Protein AF-A0A7C3P6B5-F1 (afdb_monomer_lite)

Sequence (107 aa):
MTTISAARRRLQEALQDPRRKQLAHVAVLDIAMTATQQLEARGIPPAAVARATEEVSALLTGEIADLPGDLPGRDLMLDVLVDALKAIAQNPAFAPIFAPSGSSPLK

pLDDT: mean 84.52, std 13.2, range [37.5, 93.06]

Secondary structure (DSSP, 8-state):
--SHHHHHHHHHHHHHSTTTHHHHHHHHHHHHHHHHHHHHHTT--HHHHHHHHHHHHHHHHTSSSS--TT-TTHHHHHHHHHHHHHHHHH-GGGHHHHS-TT-----

Radius of gyration: 14.21 Å; chains: 1; bounding box: 34×24×43 Å

Structure (mmCIF, N/CA/C/O backbone):
data_AF-A0A7C3P6B5-F1
#
_entry.id   AF-A0A7C3P6B5-F1
#
loop_
_atom_site.group_PDB
_atom_site.id
_atom_site.type_symbol
_atom_site.label_atom_id
_atom_site.label_alt_id
_atom_site.label_comp_id
_atom_site.label_asym_id
_atom_site.label_entity_id
_atom_site.label_seq_id
_atom_site.pdbx_PDB_ins_code
_atom_site.Cartn_x
_atom_site.Cartn_y
_atom_site.Cartn_z
_atom_site.occupancy
_atom_site.B_iso_or_equiv
_atom_site.auth_seq_id
_atom_site.auth_comp_id
_atom_site.auth_asym_id
_atom_site.auth_atom_id
_atom_site.pdbx_PDB_model_num
ATOM 1 N N . MET A 1 1 ? -8.564 -15.514 -7.858 1.00 38.44 1 MET A N 1
ATOM 2 C CA . MET A 1 1 ? -7.962 -14.642 -6.819 1.00 38.44 1 MET A CA 1
ATOM 3 C C . MET A 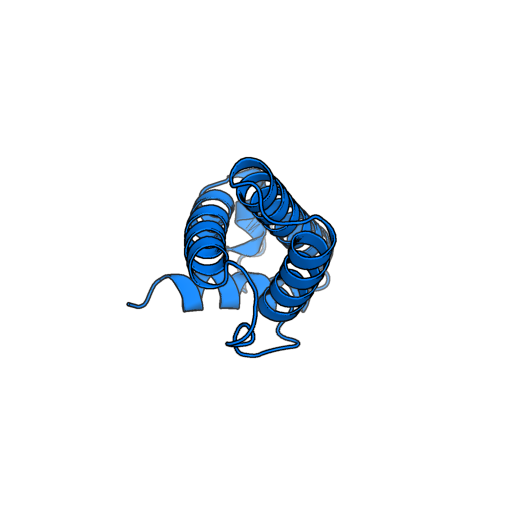1 1 ? -6.437 -14.592 -6.990 1.00 38.44 1 MET A C 1
ATOM 5 O O . MET A 1 1 ? -5.721 -15.141 -6.169 1.00 38.44 1 MET A O 1
ATOM 9 N N . THR A 1 2 ? -5.913 -13.987 -8.064 1.00 43.22 2 THR A N 1
ATOM 10 C CA . THR A 1 2 ? -4.481 -14.130 -8.447 1.00 43.22 2 THR A CA 1
ATOM 11 C C . THR A 1 2 ? -3.758 -12.818 -8.783 1.00 43.22 2 THR A C 1
ATOM 13 O O . THR A 1 2 ? -2.583 -12.846 -9.130 1.00 43.22 2 THR A O 1
ATOM 16 N N . THR A 1 3 ? -4.407 -11.657 -8.667 1.00 54.59 3 THR A N 1
ATOM 17 C CA . THR A 1 3 ? -3.842 -10.369 -9.119 1.00 54.59 3 THR A CA 1
ATOM 18 C C . THR A 1 3 ? -3.092 -9.583 -8.037 1.00 54.59 3 THR A C 1
ATOM 20 O O . THR A 1 3 ? -2.115 -8.909 -8.353 1.00 54.59 3 THR A O 1
ATOM 23 N N . ILE A 1 4 ? -3.472 -9.711 -6.761 1.00 63.53 4 ILE A N 1
ATOM 24 C CA . ILE A 1 4 ? -2.868 -8.959 -5.638 1.00 63.53 4 ILE A CA 1
ATOM 25 C C . ILE A 1 4 ? -1.425 -9.410 -5.381 1.00 63.53 4 ILE A C 1
ATOM 27 O O . ILE A 1 4 ? -0.521 -8.593 -5.206 1.00 63.53 4 ILE A O 1
ATOM 31 N N . SER A 1 5 ? -1.191 -10.723 -5.419 1.00 70.69 5 SER A N 1
ATOM 32 C CA . SER A 1 5 ? 0.119 -11.313 -5.147 1.00 70.69 5 SER A CA 1
ATOM 33 C C . SER A 1 5 ? 1.171 -10.921 -6.188 1.00 70.69 5 SER A C 1
ATOM 35 O O . SER A 1 5 ? 2.334 -10.762 -5.830 1.00 70.69 5 SER A O 1
ATOM 37 N N . ALA A 1 6 ? 0.783 -10.708 -7.450 1.00 81.94 6 ALA A N 1
ATOM 38 C CA . ALA A 1 6 ? 1.709 -10.351 -8.524 1.00 81.94 6 ALA A CA 1
ATOM 39 C C . ALA A 1 6 ? 2.192 -8.892 -8.439 1.00 81.94 6 ALA A C 1
ATOM 41 O O . ALA A 1 6 ? 3.394 -8.645 -8.539 1.00 81.94 6 ALA A O 1
ATOM 42 N N . ALA A 1 7 ? 1.282 -7.934 -8.221 1.00 84.31 7 ALA A N 1
ATOM 43 C CA . ALA A 1 7 ? 1.641 -6.521 -8.072 1.00 84.31 7 ALA A CA 1
ATOM 44 C C . ALA A 1 7 ? 2.455 -6.286 -6.791 1.00 84.31 7 ALA A C 1
ATOM 46 O O . ALA A 1 7 ? 3.507 -5.649 -6.844 1.00 84.31 7 ALA A O 1
ATOM 47 N N . ARG A 1 8 ? 2.030 -6.891 -5.670 1.00 88.12 8 ARG A N 1
ATOM 48 C CA . ARG A 1 8 ? 2.788 -6.855 -4.411 1.00 88.12 8 ARG A CA 1
ATOM 49 C C . ARG A 1 8 ? 4.196 -7.4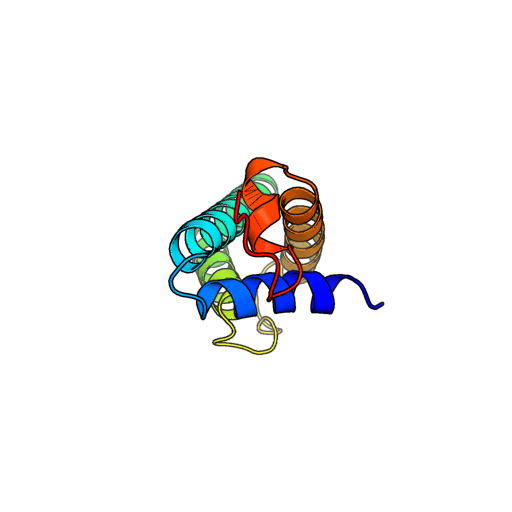18 -4.59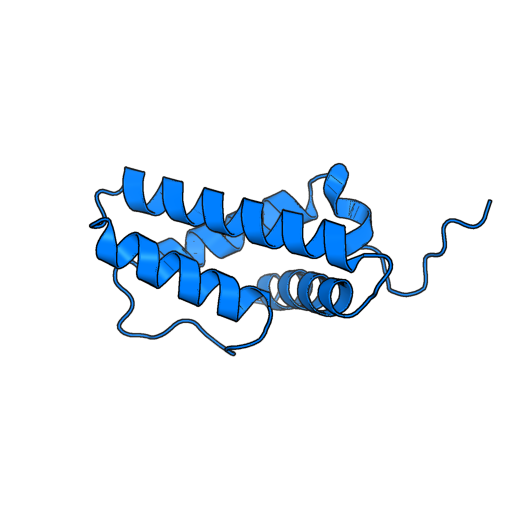4 1.00 88.12 8 ARG A C 1
ATOM 51 O O . ARG A 1 8 ? 5.163 -6.792 -4.179 1.00 88.12 8 ARG A O 1
ATOM 58 N N . ARG A 1 9 ? 4.327 -8.567 -5.263 1.00 88.06 9 ARG A N 1
ATOM 59 C CA . ARG A 1 9 ? 5.633 -9.181 -5.524 1.00 88.06 9 ARG A CA 1
ATOM 60 C C . ARG A 1 9 ? 6.533 -8.292 -6.386 1.00 88.06 9 ARG A C 1
ATOM 62 O O . ARG A 1 9 ? 7.699 -8.139 -6.053 1.00 88.06 9 ARG A O 1
ATOM 69 N N . ARG A 1 10 ? 6.011 -7.678 -7.455 1.00 88.44 10 ARG A N 1
ATOM 70 C CA . ARG A 1 10 ? 6.779 -6.735 -8.298 1.00 88.44 10 ARG A CA 1
ATOM 71 C C . ARG A 1 10 ? 7.277 -5.535 -7.489 1.00 88.44 10 ARG A C 1
ATOM 73 O O . ARG A 1 10 ? 8.429 -5.142 -7.640 1.00 88.44 10 ARG A O 1
ATOM 80 N N . LEU A 1 11 ? 6.434 -4.991 -6.609 1.00 90.50 11 LEU A N 1
ATOM 81 C CA . LEU A 1 11 ? 6.812 -3.906 -5.703 1.00 90.50 11 LEU A CA 1
ATOM 82 C C . LEU A 1 11 ? 7.932 -4.335 -4.742 1.00 90.50 11 LEU A C 1
ATOM 84 O O . LEU A 1 11 ? 8.932 -3.632 -4.617 1.00 90.50 11 LEU A O 1
ATOM 88 N N . GLN A 1 12 ? 7.808 -5.515 -4.131 1.00 91.62 12 GLN A N 1
ATOM 89 C CA . GLN A 1 12 ? 8.832 -6.083 -3.246 1.00 91.62 12 GLN A CA 1
ATOM 90 C C . GLN A 1 12 ? 10.155 -6.337 -3.981 1.00 91.62 12 GLN A C 1
ATOM 92 O O . GLN A 1 12 ? 11.217 -5.988 -3.476 1.00 91.62 12 GLN A O 1
ATOM 97 N N . GLU A 1 13 ? 10.108 -6.879 -5.199 1.00 91.31 13 GLU A N 1
ATOM 98 C CA . GLU A 1 13 ? 11.292 -7.058 -6.047 1.00 91.31 13 GLU A CA 1
ATOM 99 C C . GLU A 1 13 ? 11.962 -5.711 -6.372 1.00 91.31 13 GLU A C 1
ATOM 101 O O . GLU A 1 13 ? 13.187 -5.604 -6.339 1.00 91.31 13 GLU A O 1
ATOM 106 N N . ALA A 1 14 ? 11.178 -4.659 -6.626 1.00 91.31 14 ALA A N 1
ATOM 107 C CA . ALA A 1 14 ? 11.699 -3.319 -6.882 1.00 91.31 14 ALA A CA 1
ATOM 108 C C . ALA A 1 14 ? 12.337 -2.664 -5.641 1.00 91.31 14 ALA A C 1
ATOM 110 O O . ALA A 1 14 ? 13.286 -1.897 -5.798 1.00 91.31 14 ALA A O 1
ATOM 111 N N . LEU A 1 15 ? 11.878 -2.982 -4.423 1.00 92.12 15 LEU A N 1
ATOM 112 C CA . LEU A 1 15 ? 12.507 -2.521 -3.173 1.00 92.12 15 LEU A CA 1
ATOM 113 C C . LEU A 1 15 ? 13.913 -3.108 -2.966 1.00 92.12 15 LEU A C 1
ATOM 115 O O . LEU A 1 15 ? 14.752 -2.476 -2.320 1.00 92.12 15 LEU A O 1
ATOM 119 N N . GLN A 1 16 ? 14.183 -4.286 -3.534 1.00 90.00 16 GLN A N 1
ATOM 120 C CA . GLN A 1 16 ? 15.493 -4.946 -3.473 1.00 90.00 16 GLN A CA 1
ATOM 121 C C . GLN A 1 16 ? 16.451 -4.492 -4.585 1.00 90.00 16 GLN A C 1
ATOM 123 O O . GLN A 1 16 ? 17.650 -4.755 -4.516 1.00 90.00 16 GLN A O 1
ATOM 128 N N . ASP A 1 17 ? 15.950 -3.803 -5.611 1.00 89.62 17 ASP A N 1
ATOM 129 C CA . ASP A 1 17 ? 16.745 -3.317 -6.736 1.00 89.62 17 ASP A CA 1
ATOM 130 C C . ASP A 1 17 ? 17.224 -1.879 -6.474 1.00 89.62 17 ASP A C 1
ATOM 132 O O . ASP A 1 17 ? 16.397 -0.965 -6.465 1.00 89.62 17 ASP A O 1
ATOM 136 N N . PRO A 1 18 ? 18.538 -1.614 -6.335 1.00 88.38 18 PRO A N 1
ATOM 137 C CA . PRO A 1 18 ? 19.052 -0.271 -6.056 1.00 88.38 18 PRO A CA 1
ATOM 138 C C . PRO A 1 18 ? 18.579 0.812 -7.036 1.00 88.38 18 PRO A C 1
ATOM 140 O O . PRO A 1 18 ? 18.461 1.971 -6.647 1.00 88.38 18 PRO A O 1
ATOM 143 N N . ARG A 1 19 ? 18.284 0.453 -8.293 1.00 88.38 19 ARG A N 1
ATOM 144 C CA . ARG A 1 19 ? 17.836 1.401 -9.327 1.00 88.38 19 ARG A CA 1
ATOM 145 C C . ARG A 1 19 ? 16.361 1.767 -9.199 1.00 88.38 19 ARG A C 1
ATOM 147 O O . ARG A 1 19 ? 15.963 2.841 -9.638 1.00 88.38 19 ARG A O 1
ATOM 154 N N . ARG A 1 20 ? 15.550 0.873 -8.630 1.00 90.56 20 ARG A N 1
ATOM 155 C CA . ARG A 1 20 ? 14.093 1.040 -8.495 1.00 90.56 20 ARG A CA 1
ATOM 156 C C . ARG A 1 20 ? 13.653 1.286 -7.054 1.00 90.56 20 ARG A C 1
ATOM 158 O O . ARG A 1 20 ? 12.536 1.751 -6.846 1.00 90.56 20 ARG A O 1
ATOM 165 N N . LYS A 1 21 ? 14.536 1.059 -6.079 1.00 91.62 21 LYS A N 1
ATOM 166 C CA . LYS A 1 21 ? 14.264 1.131 -4.641 1.00 91.62 21 LYS A CA 1
ATOM 167 C C . LYS A 1 21 ? 13.630 2.448 -4.213 1.00 91.62 21 LYS A C 1
ATOM 169 O O . LYS A 1 21 ? 12.636 2.434 -3.496 1.00 91.62 21 LYS A O 1
ATOM 174 N N . GLN A 1 22 ? 14.170 3.583 -4.657 1.00 92.19 22 GLN A N 1
ATOM 175 C CA . GLN A 1 22 ? 13.624 4.889 -4.277 1.00 92.19 22 GLN A CA 1
ATOM 176 C C . GLN A 1 22 ? 12.192 5.073 -4.793 1.00 92.19 22 GLN A C 1
ATOM 178 O O . GLN A 1 22 ? 11.315 5.475 -4.036 1.00 92.19 22 GLN A O 1
ATOM 183 N N . LEU A 1 23 ? 11.942 4.721 -6.057 1.00 92.94 23 LEU A N 1
ATOM 184 C CA . LEU A 1 23 ? 10.609 4.800 -6.651 1.00 92.94 23 LEU A CA 1
ATOM 185 C C . LEU A 1 23 ? 9.631 3.830 -5.967 1.00 92.94 23 LEU A C 1
ATOM 187 O O . LEU A 1 23 ? 8.486 4.191 -5.711 1.00 92.94 23 LEU A O 1
ATOM 191 N N . ALA A 1 24 ? 10.093 2.629 -5.614 1.00 93.00 24 ALA A N 1
ATOM 192 C CA . ALA A 1 24 ? 9.306 1.648 -4.876 1.00 93.00 24 ALA A CA 1
ATOM 193 C C . ALA A 1 24 ? 8.938 2.132 -3.465 1.00 93.00 24 ALA A C 1
ATOM 195 O O . ALA A 1 24 ? 7.788 1.980 -3.064 1.00 93.00 24 ALA A O 1
ATOM 196 N N . HIS A 1 25 ? 9.850 2.790 -2.742 1.00 93.06 25 HIS A N 1
ATOM 197 C CA . HIS A 1 25 ? 9.515 3.430 -1.465 1.00 93.06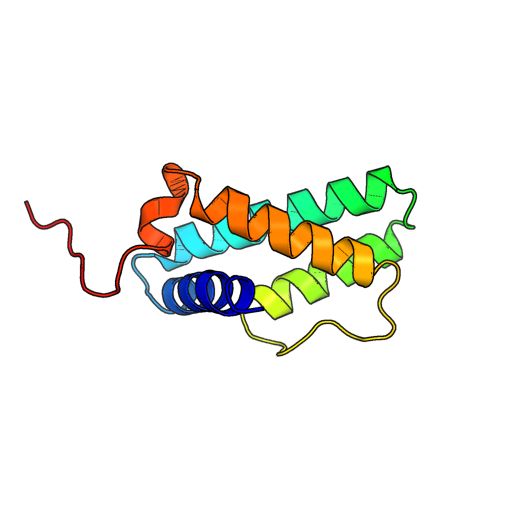 25 HIS A CA 1
ATOM 198 C C . HIS A 1 25 ? 8.463 4.535 -1.624 1.00 93.06 25 HIS A C 1
ATOM 200 O O . HIS A 1 25 ? 7.546 4.603 -0.812 1.00 93.06 25 HIS A O 1
ATOM 206 N N . VAL A 1 26 ? 8.540 5.358 -2.678 1.00 92.94 26 VAL A N 1
ATOM 207 C CA . VAL A 1 26 ? 7.506 6.373 -2.961 1.00 92.94 26 VAL A CA 1
ATOM 208 C C . VAL A 1 26 ? 6.146 5.717 -3.214 1.00 92.94 26 VAL A C 1
ATOM 210 O O . VAL A 1 26 ? 5.148 6.178 -2.672 1.00 92.94 26 VAL A O 1
ATOM 213 N N . ALA A 1 27 ? 6.099 4.614 -3.965 1.00 92.19 27 ALA A N 1
ATOM 214 C CA . ALA A 1 27 ? 4.859 3.870 -4.183 1.00 92.19 27 ALA A CA 1
ATOM 215 C C . ALA A 1 27 ? 4.282 3.282 -2.882 1.00 92.19 27 ALA A C 1
ATOM 217 O O . ALA A 1 27 ? 3.074 3.344 -2.672 1.00 92.19 27 ALA A O 1
ATOM 218 N N . VAL A 1 28 ? 5.126 2.745 -1.991 1.00 92.62 28 VAL A N 1
ATOM 219 C CA . VAL A 1 28 ? 4.690 2.267 -0.664 1.00 92.62 28 VAL A CA 1
ATOM 220 C C . VAL A 1 28 ? 4.067 3.406 0.145 1.00 92.62 28 VAL A C 1
ATOM 222 O O . VAL A 1 28 ? 2.991 3.227 0.709 1.00 92.62 28 VAL A O 1
ATOM 225 N N . LEU A 1 29 ? 4.705 4.581 0.161 1.00 90.75 29 LEU A N 1
ATOM 226 C CA . LEU A 1 29 ? 4.188 5.758 0.864 1.00 90.75 29 LEU A CA 1
ATOM 227 C C . LEU A 1 29 ? 2.846 6.231 0.289 1.00 90.75 29 LEU A C 1
ATOM 229 O O . LEU A 1 29 ? 1.933 6.516 1.057 1.00 90.75 29 LEU A O 1
ATOM 233 N N . ASP A 1 30 ? 2.698 6.267 -1.037 1.00 91.56 30 ASP A N 1
ATOM 234 C CA . ASP A 1 30 ? 1.455 6.692 -1.698 1.00 91.56 30 ASP A CA 1
ATOM 235 C C . ASP A 1 30 ? 0.282 5.744 -1.382 1.00 91.56 30 ASP A C 1
ATOM 237 O O . ASP A 1 30 ? -0.828 6.178 -1.054 1.00 91.56 30 ASP A O 1
ATOM 241 N N . ILE A 1 31 ? 0.547 4.431 -1.371 1.00 91.06 31 ILE A N 1
ATOM 242 C CA . ILE A 1 31 ? -0.435 3.416 -0.960 1.00 91.06 31 ILE A CA 1
ATOM 243 C C . ILE A 1 31 ? -0.802 3.589 0.518 1.0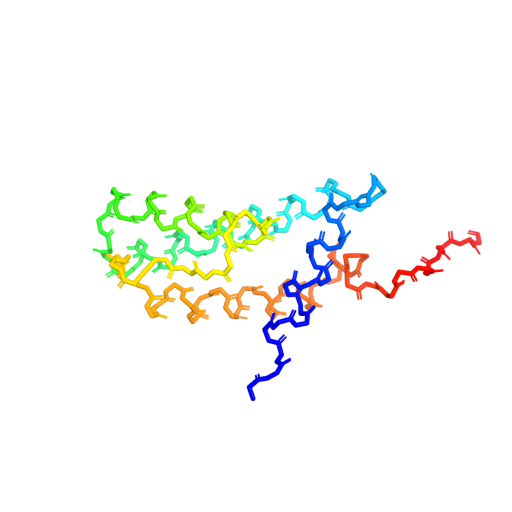0 91.06 31 ILE A C 1
ATOM 245 O O . ILE A 1 31 ? -1.985 3.600 0.855 1.00 91.06 31 ILE A O 1
ATOM 249 N N . ALA A 1 32 ? 0.191 3.751 1.397 1.00 89.81 32 ALA A N 1
ATOM 250 C CA . ALA A 1 32 ? -0.019 3.928 2.833 1.00 89.81 32 ALA A CA 1
ATOM 251 C C . ALA A 1 32 ? -0.814 5.210 3.151 1.00 89.81 32 ALA A C 1
ATOM 253 O O . ALA A 1 32 ? -1.707 5.196 4.002 1.00 89.81 32 ALA A O 1
ATOM 254 N N . MET A 1 33 ? -0.558 6.305 2.429 1.00 90.00 33 MET A N 1
ATOM 255 C CA . MET A 1 33 ? -1.333 7.544 2.536 1.00 90.00 33 MET A CA 1
ATOM 256 C C . MET A 1 33 ? -2.775 7.359 2.061 1.00 90.00 33 MET A C 1
ATOM 258 O O . MET A 1 33 ? -3.701 7.771 2.759 1.00 90.00 33 MET A O 1
ATOM 262 N N . THR A 1 34 ? -2.979 6.698 0.920 1.00 90.75 34 THR A N 1
ATOM 263 C CA . THR A 1 34 ? -4.323 6.395 0.402 1.00 90.75 34 THR A CA 1
ATOM 264 C C . THR A 1 34 ? -5.116 5.547 1.401 1.00 90.75 34 THR A C 1
ATOM 266 O O . THR A 1 34 ? -6.265 5.858 1.711 1.00 90.75 34 THR A O 1
ATOM 269 N N . ALA A 1 35 ? -4.484 4.513 1.959 1.00 87.75 35 ALA A N 1
ATOM 270 C CA . ALA A 1 35 ? -5.033 3.676 3.022 1.00 87.75 35 ALA A CA 1
ATOM 271 C C . ALA A 1 35 ? -5.455 4.490 4.253 1.00 87.75 35 ALA A C 1
ATOM 273 O O . ALA A 1 35 ? -6.596 4.384 4.705 1.00 87.75 35 ALA A O 1
ATOM 274 N N . THR A 1 36 ? -4.560 5.349 4.741 1.00 89.69 36 THR A N 1
ATOM 275 C CA . THR A 1 36 ? -4.798 6.244 5.884 1.00 89.69 36 THR A CA 1
ATOM 276 C C . THR A 1 36 ? -6.037 7.115 5.653 1.00 89.69 36 THR A C 1
ATOM 278 O O . THR A 1 36 ? -6.976 7.080 6.447 1.00 89.69 36 THR A O 1
ATOM 281 N N . GLN A 1 37 ? -6.090 7.824 4.523 1.00 90.81 37 GLN A N 1
ATOM 282 C CA . GLN A 1 37 ? -7.187 8.741 4.192 1.00 90.81 37 GLN A CA 1
ATOM 283 C C . GLN A 1 37 ? -8.541 8.027 4.088 1.00 90.81 37 GLN A C 1
ATOM 285 O O . GLN A 1 37 ? -9.565 8.561 4.517 1.00 90.81 37 GLN A O 1
ATOM 290 N N . GLN A 1 38 ? -8.565 6.810 3.537 1.00 90.44 38 GLN A N 1
ATOM 291 C CA . GLN A 1 38 ? -9.795 6.023 3.424 1.00 90.44 38 GLN A CA 1
ATOM 292 C C . GLN A 1 38 ? -10.292 5.532 4.787 1.00 90.44 38 GLN A C 1
ATOM 294 O O . GLN A 1 38 ? -11.498 5.561 5.039 1.00 90.44 38 GLN A O 1
ATOM 299 N N . LEU A 1 39 ? -9.393 5.112 5.683 1.00 89.06 39 LEU A N 1
ATOM 300 C CA . LEU A 1 39 ? -9.780 4.744 7.046 1.00 89.06 39 LEU A CA 1
ATOM 301 C C . LEU A 1 39 ? -10.323 5.949 7.827 1.00 89.06 39 LEU A C 1
ATOM 303 O O . LEU A 1 39 ? -11.369 5.843 8.472 1.00 89.06 39 LEU A O 1
ATOM 307 N N . GLU A 1 40 ? -9.645 7.094 7.745 1.00 91.19 40 GLU A N 1
ATOM 308 C CA . GLU A 1 40 ? -10.071 8.336 8.400 1.00 91.19 40 GLU A CA 1
ATOM 309 C C . GLU A 1 40 ? -11.452 8.783 7.906 1.00 91.19 40 GLU A C 1
ATOM 311 O O . GLU A 1 40 ? -12.336 9.078 8.712 1.00 91.19 40 GLU A O 1
ATOM 316 N N . ALA A 1 41 ? -11.688 8.737 6.590 1.00 91.06 41 ALA A N 1
ATOM 317 C CA . ALA A 1 41 ? -12.980 9.073 5.989 1.00 91.06 41 ALA A CA 1
ATOM 318 C C . ALA A 1 41 ? -14.126 8.154 6.451 1.00 91.06 41 ALA A C 1
ATOM 320 O O . ALA A 1 41 ? -15.297 8.529 6.374 1.00 91.06 41 ALA A O 1
ATOM 321 N N . ARG A 1 42 ? -13.808 6.951 6.944 1.00 89.31 42 ARG A N 1
ATOM 322 C CA . ARG A 1 42 ? -14.770 5.989 7.504 1.00 89.31 42 ARG A CA 1
ATOM 323 C C . ARG A 1 42 ? -14.915 6.096 9.024 1.00 89.31 42 ARG A C 1
ATOM 325 O O . ARG A 1 42 ? -15.630 5.290 9.614 1.00 89.31 42 ARG A O 1
ATOM 332 N N . GLY A 1 43 ? -14.278 7.086 9.651 1.00 90.50 43 GLY A N 1
ATOM 333 C CA . GLY A 1 43 ? -14.384 7.347 11.086 1.00 90.50 43 GLY A CA 1
ATOM 334 C C . GLY A 1 43 ? -13.578 6.383 11.958 1.00 90.50 43 GLY A C 1
ATOM 335 O O . GLY A 1 43 ? -13.874 6.246 13.145 1.00 90.50 43 GLY A O 1
ATOM 336 N N . ILE A 1 44 ? -12.576 5.698 11.393 1.00 90.62 44 ILE A N 1
ATOM 337 C CA . ILE A 1 44 ? -11.676 4.846 12.175 1.00 90.62 44 ILE A CA 1
ATOM 338 C C . ILE A 1 44 ? -10.836 5.730 13.116 1.00 90.62 44 ILE A C 1
ATOM 340 O O . ILE A 1 44 ? -10.325 6.765 12.684 1.00 90.62 44 ILE A O 1
ATOM 344 N N . PRO A 1 45 ? -10.668 5.356 14.400 1.00 91.25 45 PRO A N 1
ATOM 345 C CA . PRO A 1 45 ? -9.906 6.162 15.349 1.00 91.25 45 PRO A CA 1
ATOM 346 C C . PRO A 1 45 ? -8.446 6.371 14.912 1.00 91.25 45 PRO A C 1
ATOM 348 O O . PRO A 1 45 ? -7.823 5.406 14.465 1.00 91.25 45 PRO A O 1
ATOM 351 N N . PRO A 1 46 ? -7.838 7.552 15.142 1.00 89.56 46 PRO A N 1
ATOM 352 C CA . PRO A 1 46 ? -6.470 7.849 14.697 1.00 89.56 46 PRO A CA 1
ATOM 353 C C . PRO A 1 46 ? -5.411 6.831 15.142 1.00 89.56 46 PRO A C 1
ATOM 355 O O . PRO A 1 46 ? -4.517 6.488 14.378 1.00 89.56 46 PRO A O 1
ATOM 358 N N . ALA A 1 47 ? -5.533 6.286 16.357 1.00 90.31 47 ALA A N 1
ATOM 359 C CA . ALA A 1 47 ? -4.622 5.251 16.855 1.00 90.31 47 ALA A CA 1
ATOM 360 C C . ALA A 1 47 ? -4.732 3.932 16.067 1.00 90.31 47 ALA A C 1
ATOM 362 O O . ALA A 1 47 ? -3.731 3.262 15.823 1.00 90.31 47 ALA A O 1
ATOM 363 N N . ALA A 1 48 ? -5.946 3.569 15.644 1.00 89.38 48 ALA A N 1
ATOM 364 C CA . ALA A 1 48 ? -6.173 2.401 14.802 1.00 89.38 48 ALA A CA 1
ATOM 365 C C . ALA A 1 48 ? -5.697 2.643 13.363 1.00 89.38 48 ALA A C 1
ATOM 367 O O . ALA A 1 48 ? -5.136 1.733 12.761 1.00 89.38 48 ALA A O 1
ATOM 368 N N . VAL A 1 49 ? -5.859 3.868 12.847 1.00 90.31 49 VAL A N 1
ATOM 369 C CA . VAL A 1 49 ? -5.302 4.276 11.550 1.00 90.31 49 VAL A CA 1
ATOM 370 C C . VAL A 1 49 ? -3.780 4.149 11.558 1.00 90.31 49 VAL A C 1
ATOM 372 O O . VAL A 1 49 ? -3.240 3.474 10.690 1.00 90.31 49 VAL A O 1
ATOM 375 N N . ALA A 1 50 ? -3.095 4.703 12.564 1.00 90.31 50 ALA A N 1
ATOM 376 C CA . ALA A 1 50 ? -1.637 4.623 12.677 1.00 90.31 50 ALA A CA 1
ATOM 377 C C . ALA A 1 50 ? -1.134 3.170 12.681 1.00 90.31 50 ALA A C 1
ATOM 379 O O . ALA A 1 50 ? -0.277 2.817 11.872 1.00 90.31 50 ALA A O 1
ATOM 380 N N . ARG A 1 51 ? -1.744 2.309 13.512 1.00 90.69 51 ARG A N 1
ATOM 381 C CA . ARG A 1 51 ? -1.438 0.870 13.531 1.00 90.69 51 ARG A CA 1
ATOM 382 C C . ARG A 1 51 ? -1.657 0.239 12.154 1.00 90.69 51 ARG A C 1
ATOM 384 O O . ARG A 1 51 ? -0.801 -0.484 11.667 1.00 90.69 51 ARG A O 1
ATOM 391 N N . ALA A 1 52 ? -2.784 0.515 11.502 1.00 89.94 52 ALA A N 1
ATOM 392 C CA . ALA A 1 52 ? -3.084 -0.067 10.199 1.00 89.94 52 ALA A CA 1
ATOM 393 C C . ALA A 1 52 ? -2.098 0.377 9.109 1.00 89.94 52 ALA A C 1
ATOM 395 O O . ALA A 1 52 ? -1.707 -0.438 8.276 1.00 89.94 52 ALA A O 1
ATOM 396 N N . THR A 1 53 ? -1.657 1.633 9.135 1.00 89.31 53 THR A N 1
ATOM 397 C CA . THR A 1 53 ? -0.662 2.174 8.202 1.00 89.31 53 THR A CA 1
ATOM 398 C C . THR A 1 53 ? 0.717 1.531 8.386 1.00 89.31 53 THR A C 1
ATOM 400 O O . THR A 1 53 ? 1.396 1.245 7.393 1.00 89.31 53 THR A O 1
ATOM 403 N N . GLU A 1 54 ? 1.123 1.247 9.627 1.00 90.69 54 GLU A N 1
ATOM 404 C CA . GLU A 1 54 ? 2.354 0.499 9.926 1.00 90.69 54 GLU A CA 1
ATOM 405 C C . GLU A 1 54 ? 2.287 -0.935 9.383 1.00 90.69 54 GLU A C 1
ATOM 407 O O . GLU A 1 54 ? 3.172 -1.351 8.635 1.00 90.69 54 GLU A O 1
ATOM 412 N N . GLU A 1 55 ? 1.201 -1.659 9.666 1.00 92.25 55 GLU A N 1
ATOM 413 C CA . GLU A 1 55 ? 1.012 -3.045 9.208 1.00 92.25 55 GLU A CA 1
ATOM 414 C C . GLU A 1 55 ? 0.936 -3.138 7.674 1.00 92.25 55 GLU A C 1
ATOM 416 O O . GLU A 1 55 ? 1.499 -4.044 7.059 1.00 92.25 55 GLU A O 1
ATOM 421 N N . VAL A 1 56 ? 0.291 -2.166 7.023 1.00 91.00 56 VAL A N 1
ATOM 422 C CA . VAL A 1 56 ? 0.286 -2.031 5.557 1.00 91.00 56 VAL A CA 1
ATOM 423 C C . VAL A 1 56 ? 1.695 -1.842 5.019 1.00 91.00 56 VAL A C 1
ATOM 425 O O . VAL A 1 56 ? 2.075 -2.502 4.051 1.00 91.00 56 VAL A O 1
ATOM 428 N N . SER A 1 57 ? 2.475 -0.954 5.634 1.00 90.38 57 SER A N 1
ATOM 429 C CA . SER A 1 57 ? 3.851 -0.704 5.213 1.00 90.38 57 SER A CA 1
ATOM 430 C C . SER A 1 57 ? 4.677 -1.984 5.331 1.00 90.38 57 SER A C 1
ATOM 432 O O . SER A 1 57 ? 5.287 -2.388 4.342 1.00 90.38 57 SER A O 1
ATOM 434 N N . ALA A 1 58 ? 4.585 -2.677 6.470 1.00 91.56 58 ALA A N 1
ATOM 435 C CA . ALA A 1 58 ? 5.244 -3.959 6.715 1.00 91.56 58 ALA A CA 1
ATOM 436 C C . ALA A 1 58 ? 4.821 -5.046 5.706 1.00 91.56 58 ALA A C 1
ATOM 438 O O . ALA A 1 58 ? 5.643 -5.834 5.230 1.00 91.56 58 ALA A O 1
ATOM 439 N N . LEU A 1 59 ? 3.542 -5.091 5.323 1.00 91.00 59 LEU A N 1
ATOM 440 C CA . LEU A 1 59 ? 3.043 -6.032 4.318 1.00 91.00 59 LEU A CA 1
ATOM 441 C C . LEU A 1 59 ? 3.638 -5.750 2.930 1.00 91.00 59 LEU A C 1
ATOM 443 O O . LEU A 1 59 ? 4.002 -6.676 2.194 1.00 91.00 59 LEU A O 1
ATOM 447 N N . LEU A 1 60 ? 3.704 -4.473 2.546 1.00 91.06 60 LEU A N 1
ATOM 448 C CA . LEU A 1 60 ? 4.189 -4.043 1.233 1.00 91.06 60 LEU A CA 1
ATOM 449 C C . LEU A 1 60 ? 5.711 -4.171 1.111 1.00 91.06 60 LEU A C 1
ATOM 451 O O . LEU A 1 60 ? 6.195 -4.523 0.035 1.00 91.06 60 LEU A O 1
ATOM 455 N N . THR A 1 61 ? 6.454 -3.955 2.198 1.00 89.81 61 THR A N 1
ATOM 456 C CA . THR A 1 61 ? 7.908 -4.180 2.264 1.00 89.81 61 THR A CA 1
ATOM 457 C C . THR A 1 61 ? 8.274 -5.659 2.387 1.00 89.81 61 THR A C 1
ATOM 459 O O . THR A 1 61 ? 9.399 -6.037 2.060 1.00 89.81 61 THR A O 1
ATOM 462 N N . GLY A 1 62 ? 7.316 -6.509 2.770 1.00 88.44 62 GLY A N 1
ATOM 463 C CA . GLY A 1 62 ? 7.505 -7.951 2.936 1.00 88.44 62 GLY A CA 1
ATOM 464 C C . GLY A 1 62 ? 8.020 -8.358 4.317 1.00 88.44 62 GLY A C 1
ATOM 465 O O . GLY A 1 62 ? 8.442 -9.500 4.482 1.00 88.44 62 GLY A O 1
ATOM 466 N N . GLU A 1 63 ? 7.976 -7.454 5.295 1.00 90.56 63 GLU A N 1
ATOM 467 C CA . GLU A 1 63 ? 8.284 -7.733 6.703 1.00 90.56 63 GLU A CA 1
ATOM 468 C C . GLU A 1 63 ? 7.250 -8.676 7.337 1.00 90.56 63 GLU A C 1
ATOM 470 O O . GLU A 1 63 ? 7.609 -9.525 8.153 1.00 90.56 63 GLU A O 1
ATOM 475 N N . ILE A 1 64 ? 5.985 -8.589 6.908 1.00 89.75 64 ILE A N 1
ATOM 476 C CA . ILE A 1 64 ? 4.921 -9.531 7.281 1.00 89.75 64 ILE A CA 1
ATOM 477 C C . ILE A 1 64 ? 4.276 -10.162 6.044 1.00 89.75 64 ILE A C 1
ATOM 479 O O . ILE A 1 64 ? 4.224 -9.582 4.957 1.00 89.75 64 ILE A O 1
ATOM 483 N N . ALA A 1 65 ? 3.764 -11.382 6.207 1.00 86.25 65 ALA A N 1
ATOM 484 C CA . ALA A 1 65 ? 3.135 -12.121 5.115 1.00 86.25 65 ALA A CA 1
ATOM 485 C C . ALA A 1 65 ? 1.679 -11.696 4.860 1.00 86.25 65 ALA A C 1
ATOM 487 O O . ALA A 1 65 ? 1.255 -11.694 3.697 1.00 86.25 65 ALA A O 1
ATOM 488 N N . ASP A 1 66 ? 0.952 -11.342 5.924 1.00 88.31 66 ASP A N 1
ATOM 489 C CA . ASP A 1 66 ? -0.470 -10.983 5.935 1.00 88.31 66 ASP A CA 1
ATOM 490 C C . ASP A 1 66 ? -0.763 -9.962 7.052 1.00 88.31 66 ASP A C 1
ATOM 492 O O . ASP A 1 66 ? 0.000 -9.875 8.015 1.00 88.31 66 ASP A O 1
ATOM 496 N N . LEU A 1 67 ? -1.860 -9.206 6.926 1.00 87.69 67 LEU A N 1
ATOM 497 C CA . LEU A 1 67 ? -2.299 -8.247 7.944 1.00 87.69 67 LEU A CA 1
ATOM 498 C C . LEU A 1 67 ? -2.862 -8.966 9.183 1.00 87.69 67 LEU A C 1
ATOM 500 O O . LEU A 1 67 ? -3.649 -9.911 9.022 1.00 87.69 67 LEU A O 1
ATOM 504 N N . PRO A 1 68 ? -2.566 -8.479 10.406 1.00 89.25 68 PRO A N 1
ATOM 505 C CA . PRO A 1 68 ? -3.098 -9.051 11.640 1.00 89.25 68 PRO A CA 1
ATOM 506 C C . PRO A 1 68 ? -4.627 -9.139 11.637 1.00 89.25 68 PRO A C 1
ATOM 508 O O . PRO A 1 68 ? -5.319 -8.202 11.240 1.00 89.25 68 PRO A O 1
ATOM 511 N N . GLY A 1 69 ? -5.167 -10.269 12.099 1.00 88.19 69 GLY A N 1
ATOM 512 C CA . GLY A 1 69 ? -6.614 -10.518 12.131 1.00 88.19 69 GLY A CA 1
ATOM 513 C C . GLY A 1 69 ? -7.390 -9.617 13.099 1.00 88.19 69 GLY A C 1
ATOM 514 O O . GLY A 1 69 ? -8.582 -9.402 12.908 1.00 88.19 69 GLY A O 1
ATOM 515 N N . ASP A 1 70 ? -6.720 -9.074 14.114 1.00 90.19 70 ASP A N 1
ATOM 516 C CA . ASP A 1 70 ? -7.278 -8.163 15.117 1.00 90.19 70 ASP A CA 1
ATOM 517 C C . ASP A 1 70 ? -7.211 -6.683 14.696 1.00 90.19 70 ASP A C 1
ATOM 519 O O . ASP A 1 70 ? -7.559 -5.800 15.483 1.00 90.19 70 ASP A O 1
ATOM 523 N N . LEU A 1 71 ? -6.754 -6.394 13.472 1.00 87.56 71 LEU A N 1
ATOM 524 C CA . LEU A 1 71 ? -6.613 -5.0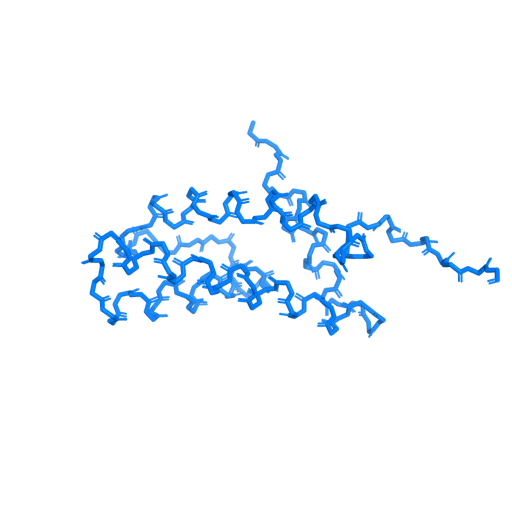29 12.989 1.00 87.56 71 LEU A CA 1
ATOM 525 C C . LEU A 1 71 ? -7.997 -4.367 12.800 1.00 87.56 71 LEU A C 1
ATOM 527 O O . LEU A 1 71 ? -8.822 -4.862 12.024 1.00 87.56 71 LEU A O 1
ATOM 531 N N . PRO A 1 72 ? -8.281 -3.226 13.457 1.00 82.38 72 PRO A N 1
ATOM 532 C CA . PRO A 1 72 ? -9.551 -2.533 13.276 1.00 82.38 72 PRO A CA 1
ATOM 533 C C . PRO A 1 72 ? -9.705 -2.048 11.833 1.00 82.38 72 PRO A C 1
ATOM 535 O O . PRO A 1 72 ? -8.831 -1.369 11.301 1.00 82.38 72 PRO A O 1
ATOM 538 N N . GLY A 1 73 ? -10.823 -2.393 11.192 1.00 83.06 73 GLY A N 1
ATOM 539 C CA . GLY A 1 73 ? -11.042 -2.053 9.785 1.00 83.06 73 GLY A CA 1
ATOM 540 C C . GLY A 1 73 ? -10.197 -2.875 8.805 1.00 83.06 73 GLY A C 1
ATOM 541 O O . GLY A 1 73 ? -10.016 -2.436 7.675 1.00 83.06 73 GLY A O 1
ATOM 542 N N . ARG A 1 74 ? -9.701 -4.059 9.203 1.00 87.69 74 ARG A N 1
ATOM 543 C CA . ARG A 1 74 ? -8.907 -4.966 8.352 1.00 87.69 74 ARG A CA 1
ATOM 544 C C . ARG A 1 74 ? -9.502 -5.186 6.964 1.00 87.69 74 ARG A C 1
ATOM 546 O O . ARG A 1 74 ? -8.778 -5.060 5.986 1.00 87.69 74 ARG A O 1
ATOM 553 N N . ASP A 1 75 ? -10.790 -5.507 6.869 1.00 87.94 75 ASP A N 1
ATOM 554 C CA . ASP A 1 75 ? -11.416 -5.817 5.575 1.00 87.94 75 ASP A CA 1
ATOM 555 C C . ASP A 1 75 ? -11.442 -4.589 4.659 1.00 87.94 75 ASP A C 1
ATOM 557 O O . ASP A 1 75 ? -11.051 -4.670 3.498 1.00 87.94 75 ASP A O 1
ATOM 561 N N . LEU A 1 76 ? -11.774 -3.420 5.218 1.00 86.69 76 LEU A N 1
ATOM 562 C CA . LEU A 1 76 ? -11.666 -2.144 4.513 1.00 86.69 76 LEU A CA 1
ATOM 563 C C . LEU A 1 76 ? -10.220 -1.869 4.080 1.00 86.69 76 LEU A C 1
ATOM 565 O O . LEU A 1 76 ? -9.992 -1.420 2.962 1.00 86.69 76 LEU A O 1
ATOM 569 N N . MET A 1 77 ? -9.241 -2.144 4.943 1.00 87.19 77 MET A N 1
ATOM 570 C CA . MET A 1 77 ? -7.831 -1.955 4.618 1.00 87.19 77 MET A CA 1
ATOM 571 C C . MET A 1 77 ? -7.383 -2.870 3.476 1.00 87.19 77 MET A C 1
ATOM 573 O O . MET A 1 77 ? -6.675 -2.425 2.576 1.00 87.19 77 MET A O 1
ATOM 577 N N . LEU A 1 78 ? -7.812 -4.132 3.483 1.00 88.31 78 LEU A N 1
ATOM 578 C CA . LEU A 1 78 ? -7.543 -5.067 2.396 1.00 88.31 78 LEU A CA 1
ATOM 579 C C . LEU A 1 78 ? -8.154 -4.563 1.087 1.00 88.31 78 LEU A C 1
ATOM 581 O O . LEU A 1 78 ? -7.442 -4.508 0.087 1.00 88.31 78 LEU A O 1
ATOM 585 N N . ASP A 1 79 ? -9.412 -4.128 1.093 1.00 89.00 79 ASP A N 1
ATOM 586 C CA . ASP A 1 79 ? -10.063 -3.575 -0.100 1.00 89.00 79 ASP A CA 1
ATOM 587 C C . ASP A 1 79 ? -9.311 -2.345 -0.636 1.00 89.00 79 ASP A C 1
ATOM 589 O O . ASP A 1 79 ? -8.978 -2.278 -1.824 1.00 89.00 79 ASP A O 1
ATOM 593 N N . VAL A 1 80 ? -8.950 -1.410 0.248 1.00 87.88 80 VAL A N 1
ATOM 594 C CA . VAL A 1 80 ? -8.197 -0.205 -0.128 1.00 87.88 80 VAL A CA 1
ATOM 595 C C . VAL A 1 80 ? -6.809 -0.556 -0.659 1.00 87.88 80 VAL A C 1
ATOM 597 O O . VAL A 1 80 ? -6.387 0.005 -1.668 1.00 87.88 80 VAL A O 1
ATOM 600 N N . LEU A 1 81 ? -6.106 -1.507 -0.041 1.00 88.69 81 LEU A N 1
ATOM 601 C CA . LEU A 1 81 ? -4.803 -1.976 -0.516 1.00 88.69 81 LEU A CA 1
ATOM 602 C C . LEU A 1 81 ? -4.886 -2.558 -1.920 1.00 88.69 81 LEU A C 1
ATOM 604 O O . LEU A 1 81 ? -4.014 -2.303 -2.752 1.00 88.69 81 LEU A O 1
ATOM 608 N N . VAL A 1 82 ? -5.925 -3.346 -2.187 1.00 87.81 82 VAL A N 1
ATOM 609 C CA . VAL A 1 82 ? -6.147 -3.942 -3.501 1.00 87.81 82 VAL A CA 1
ATOM 610 C C . VAL A 1 82 ? -6.339 -2.860 -4.554 1.00 87.81 82 VAL A C 1
ATOM 612 O O . VAL A 1 82 ? -5.726 -2.935 -5.622 1.00 87.81 82 VAL A O 1
ATOM 615 N N . ASP A 1 83 ? -7.157 -1.855 -4.268 1.00 88.44 83 ASP A N 1
ATOM 616 C CA . ASP A 1 83 ? -7.439 -0.791 -5.226 1.00 88.44 83 ASP A CA 1
ATOM 617 C C . ASP A 1 83 ? -6.263 0.179 -5.388 1.00 88.44 83 ASP A C 1
ATOM 619 O O . ASP A 1 83 ? -5.928 0.537 -6.519 1.00 88.44 83 ASP A O 1
ATOM 623 N N . ALA A 1 84 ? -5.549 0.501 -4.309 1.00 89.62 84 ALA A N 1
ATOM 624 C CA . ALA A 1 84 ? -4.330 1.304 -4.358 1.00 89.62 84 ALA A CA 1
ATOM 625 C C . ALA A 1 84 ? -3.215 0.599 -5.152 1.00 89.62 84 ALA A C 1
ATOM 627 O O . ALA A 1 84 ? -2.585 1.211 -6.014 1.00 89.62 84 ALA A O 1
ATOM 628 N N . LEU A 1 85 ? -3.014 -0.710 -4.953 1.00 87.94 85 LEU A N 1
ATOM 629 C CA . LEU A 1 85 ? -2.050 -1.491 -5.736 1.00 87.94 85 LEU A CA 1
ATOM 630 C C . LEU A 1 85 ? -2.409 -1.529 -7.226 1.00 87.94 85 LEU A C 1
ATOM 632 O O . LEU A 1 85 ? -1.517 -1.411 -8.068 1.00 87.94 85 LEU A O 1
ATOM 636 N N . LYS A 1 86 ? -3.696 -1.676 -7.571 1.00 87.31 86 LYS A N 1
ATOM 637 C CA . LYS A 1 86 ? -4.146 -1.592 -8.971 1.00 87.31 86 LYS A CA 1
ATOM 638 C C . LYS A 1 86 ? -3.881 -0.205 -9.556 1.00 87.31 86 LYS A C 1
ATOM 640 O O . LYS A 1 86 ? -3.369 -0.123 -10.670 1.00 87.31 86 LYS A O 1
ATOM 645 N N . ALA A 1 87 ? -4.210 0.855 -8.818 1.00 88.50 87 ALA A N 1
ATOM 646 C CA . ALA A 1 87 ? -4.022 2.233 -9.261 1.00 88.50 87 ALA A CA 1
ATOM 647 C C . ALA A 1 87 ? -2.539 2.542 -9.513 1.00 88.50 87 ALA A C 1
ATOM 649 O O . ALA A 1 87 ? -2.183 3.037 -10.581 1.00 88.50 87 ALA A O 1
ATOM 650 N N . ILE A 1 88 ? -1.661 2.157 -8.586 1.00 88.50 88 ILE A N 1
ATOM 651 C CA . ILE A 1 88 ? -0.209 2.305 -8.730 1.00 88.50 88 ILE A CA 1
ATOM 652 C C . ILE A 1 88 ? 0.321 1.503 -9.923 1.00 88.50 88 ILE A C 1
ATOM 654 O O . ILE A 1 88 ? 1.118 2.025 -10.700 1.00 88.50 88 ILE A O 1
ATOM 658 N N . ALA A 1 89 ? -0.140 0.264 -10.117 1.00 85.81 89 ALA A N 1
ATOM 659 C CA . ALA A 1 89 ? 0.279 -0.562 -11.250 1.00 85.81 89 ALA A CA 1
ATOM 660 C C . ALA A 1 89 ? -0.135 0.019 -12.614 1.00 85.81 89 ALA A C 1
ATOM 662 O O . ALA A 1 89 ? 0.508 -0.267 -13.624 1.00 85.81 89 ALA A O 1
ATOM 663 N N . GLN A 1 90 ? -1.198 0.826 -12.651 1.00 87.75 90 GLN A N 1
ATOM 664 C CA . GLN A 1 90 ? -1.685 1.511 -13.851 1.00 87.75 90 GLN A CA 1
ATOM 665 C C . GLN A 1 90 ? -1.100 2.920 -14.018 1.00 87.75 90 GLN A C 1
ATOM 667 O O . GLN A 1 90 ? -1.246 3.517 -15.084 1.00 87.75 90 GLN A O 1
ATOM 672 N N . ASN A 1 91 ? -0.435 3.460 -12.995 1.00 86.88 91 ASN A N 1
ATOM 673 C CA . ASN A 1 91 ? 0.129 4.799 -13.027 1.00 86.88 91 ASN A CA 1
ATOM 674 C C . ASN A 1 91 ? 1.458 4.811 -13.818 1.00 86.88 91 ASN A C 1
ATOM 676 O O . ASN A 1 91 ? 2.426 4.161 -13.404 1.00 86.88 91 ASN A O 1
ATOM 680 N N . PRO A 1 92 ? 1.563 5.587 -14.919 1.00 87.88 92 PRO A N 1
ATOM 681 C CA . PRO A 1 92 ? 2.775 5.654 -15.736 1.00 87.88 92 PRO A CA 1
ATOM 682 C C . PRO A 1 92 ? 4.033 6.075 -14.967 1.00 87.88 92 PRO A C 1
ATOM 684 O O . PRO A 1 92 ? 5.127 5.633 -15.314 1.00 87.88 92 PRO A O 1
ATOM 687 N N . ALA A 1 93 ? 3.893 6.877 -13.904 1.00 88.00 93 ALA A N 1
ATOM 688 C CA . ALA A 1 93 ? 5.017 7.305 -13.069 1.00 88.00 93 ALA A CA 1
ATOM 689 C C . ALA A 1 93 ? 5.692 6.127 -12.341 1.00 88.00 93 ALA A C 1
ATOM 691 O O . ALA A 1 93 ? 6.892 6.163 -12.075 1.00 88.00 93 ALA A O 1
ATOM 692 N N . PHE A 1 94 ? 4.935 5.061 -12.065 1.00 89.75 94 PHE A N 1
ATOM 693 C CA . PHE A 1 94 ? 5.401 3.868 -11.361 1.00 89.75 94 PHE A CA 1
ATOM 694 C C . PHE A 1 94 ? 5.634 2.670 -12.288 1.00 89.75 94 PHE A C 1
ATOM 696 O O . PHE A 1 94 ? 6.063 1.614 -11.824 1.00 89.75 94 PHE A O 1
ATOM 703 N N . ALA A 1 95 ? 5.448 2.827 -13.603 1.00 87.44 95 ALA A N 1
ATOM 704 C CA . ALA A 1 95 ? 5.686 1.771 -14.587 1.00 87.44 95 ALA A CA 1
ATOM 705 C C . ALA A 1 95 ? 7.052 1.053 -14.439 1.00 87.44 95 ALA A C 1
ATOM 707 O O . ALA A 1 95 ? 7.076 -0.174 -14.573 1.00 87.44 95 ALA A O 1
ATOM 708 N N . PRO A 1 96 ? 8.176 1.725 -14.090 1.00 87.19 96 PRO A N 1
ATOM 709 C CA . PRO A 1 96 ? 9.460 1.048 -13.877 1.00 87.19 96 PRO A CA 1
ATOM 710 C C . PRO A 1 96 ? 9.464 0.012 -12.738 1.00 87.19 96 PRO A C 1
ATOM 712 O O . PRO A 1 96 ? 10.234 -0.947 -12.795 1.00 87.19 96 PRO A O 1
ATOM 715 N N . ILE A 1 97 ? 8.602 0.158 -11.724 1.00 86.88 97 ILE A N 1
ATOM 716 C CA . ILE A 1 97 ? 8.431 -0.834 -10.644 1.00 86.88 97 ILE A CA 1
ATOM 717 C C . ILE A 1 97 ? 7.880 -2.138 -11.224 1.00 86.88 97 ILE A C 1
ATOM 719 O O . ILE A 1 97 ? 8.359 -3.226 -10.908 1.00 86.88 97 ILE A O 1
ATOM 723 N N . PHE A 1 98 ? 6.891 -2.019 -12.110 1.00 82.69 98 PHE A N 1
ATOM 724 C CA . PHE A 1 98 ? 6.148 -3.145 -12.665 1.00 82.69 98 PHE A CA 1
ATOM 725 C C . PHE A 1 98 ? 6.707 -3.645 -13.992 1.00 82.69 98 PHE A C 1
ATOM 727 O O . PHE A 1 98 ? 6.144 -4.578 -14.555 1.00 82.69 98 PHE A O 1
ATOM 734 N N . ALA A 1 99 ? 7.809 -3.094 -14.495 1.00 77.00 99 ALA A N 1
ATOM 735 C CA . ALA A 1 99 ? 8.496 -3.641 -15.657 1.00 77.00 99 ALA A CA 1
ATOM 736 C C . ALA A 1 99 ? 9.110 -5.025 -15.334 1.00 77.00 99 ALA A C 1
ATOM 738 O O . ALA A 1 99 ? 9.498 -5.279 -14.189 1.00 77.00 99 ALA A O 1
ATOM 739 N N . PRO A 1 100 ? 9.215 -5.948 -16.309 1.00 68.75 100 PRO A N 1
ATOM 740 C CA . PRO A 1 100 ? 9.945 -7.197 -16.121 1.00 68.75 100 PRO A CA 1
ATOM 741 C C . PRO A 1 100 ? 11.406 -6.910 -15.754 1.00 68.75 100 PRO A C 1
ATOM 743 O O . PRO A 1 100 ? 12.083 -6.150 -16.459 1.00 68.75 100 PRO A O 1
ATOM 746 N N . SER A 1 101 ? 11.894 -7.530 -14.676 1.00 56.53 101 SER A N 1
ATOM 747 C CA . SER A 1 101 ? 13.299 -7.467 -14.260 1.00 56.53 101 SER A CA 1
ATOM 748 C C . SER A 1 101 ? 14.194 -7.912 -15.427 1.00 56.53 101 SER A C 1
ATOM 750 O O . SER A 1 101 ? 14.117 -9.056 -15.863 1.00 56.53 101 SER A O 1
ATOM 752 N N . GLY A 1 102 ? 14.983 -6.982 -15.978 1.00 53.88 102 GLY A N 1
ATOM 753 C CA . GLY A 1 102 ? 15.781 -7.179 -17.201 1.00 53.88 102 GLY A CA 1
ATOM 754 C C . GLY A 1 102 ? 15.506 -6.166 -18.319 1.00 53.88 102 GLY A C 1
ATOM 755 O O . GLY A 1 102 ? 16.287 -6.068 -19.263 1.00 53.88 102 GLY A O 1
ATOM 756 N N . SER A 1 103 ? 14.449 -5.358 -18.198 1.00 47.88 103 SER A N 1
ATOM 757 C CA . SER A 1 103 ? 14.171 -4.255 -19.127 1.00 47.88 103 SER A CA 1
ATOM 758 C C . SER A 1 103 ? 15.078 -3.059 -18.812 1.00 47.88 103 SER A C 1
ATOM 760 O O . SER A 1 103 ? 14.663 -2.093 -18.179 1.00 47.88 103 SER A O 1
ATOM 762 N N . SER A 1 104 ? 16.352 -3.140 -19.198 1.00 40.88 104 SER A N 1
ATOM 763 C CA . SER A 1 104 ? 17.226 -1.964 -19.255 1.00 40.88 104 SER A CA 1
ATOM 764 C C . SER A 1 104 ? 16.695 -1.008 -20.330 1.00 40.88 104 SER A C 1
ATOM 766 O O . SER A 1 104 ? 16.608 -1.423 -21.488 1.00 40.88 104 SER A O 1
ATOM 768 N N . PRO A 1 105 ? 16.413 0.272 -20.026 1.00 44.38 105 PRO A N 1
ATOM 769 C CA . PRO A 1 105 ? 16.351 1.295 -21.055 1.00 44.38 105 PRO A CA 1
ATOM 770 C C . PRO A 1 105 ? 17.795 1.624 -21.452 1.00 44.38 105 PRO A C 1
ATOM 772 O O . PRO A 1 105 ? 18.387 2.587 -20.981 1.00 44.38 105 PRO A O 1
ATOM 775 N N . LEU A 1 106 ? 18.407 0.757 -22.257 1.00 44.16 106 LEU A N 1
ATOM 776 C CA . LEU A 1 106 ? 19.605 1.108 -23.009 1.00 44.16 106 LEU A CA 1
ATOM 777 C C . LEU A 1 106 ? 19.158 1.503 -24.411 1.00 44.16 106 LEU A C 1
ATOM 779 O O . LEU A 1 106 ? 18.985 0.639 -25.271 1.00 44.16 106 LEU A O 1
ATOM 783 N N . LYS A 1 107 ? 18.960 2.805 -24.605 1.00 37.50 107 LYS A N 1
ATOM 784 C CA . LYS A 1 107 ? 19.283 3.522 -25.838 1.00 37.50 107 LYS A CA 1
ATOM 785 C C . LYS A 1 107 ? 19.729 4.928 -25.475 1.00 37.50 107 LYS A C 1
ATOM 787 O O . LYS A 1 107 ? 19.021 5.556 -24.660 1.00 37.50 107 LYS A O 1
#

Foldseek 3Di:
DPDLVLLLVLLLVLCVDPVRVVVSVVLLVQLLVQLLVQCVVVVNDPVLSVVLSVQSSCCSNVVDVARDPPRVCRVVSVVSSSVSSVVLCPDPSNVVSNDPDPPDPDD